Protein AF-A0A820ABB3-F1 (afdb_monomer_lite)

Organism: NCBI:txid392033

pLDDT: mean 91.38, std 12.98, range [49.88, 98.81]

Secondary structure (DSSP, 8-state):
--------TTTT-SHHHHHHHHHHHTT---GGGSTTGGGTEEE-GGGB-GGGGGGGPPPPTTT---TTPPP-TT-TTSPPTTTTBSSSS-SEEESSTT------SS--HHHHHHHHHHTTPPPTT------PPPP-

Structure (mmCIF, N/CA/C/O backbone):
data_AF-A0A820ABB3-F1
#
_entry.id   AF-A0A820ABB3-F1
#
loop_
_atom_site.group_PDB
_atom_site.id
_atom_site.type_symbol
_atom_site.label_atom_id
_atom_site.label_alt_id
_atom_site.label_comp_id
_atom_site.label_asym_id
_atom_site.label_entity_id
_atom_site.label_seq_id
_atom_site.pdbx_PDB_ins_code
_atom_site.Cartn_x
_atom_site.Cartn_y
_atom_site.Cartn_z
_atom_site.occupancy
_atom_site.B_iso_or_equiv
_atom_site.auth_seq_id
_atom_site.auth_comp_id
_atom_site.auth_asym_id
_atom_site.auth_atom_id
_atom_site.pdbx_PDB_model_num
ATOM 1 N N . MET A 1 1 ? -2.209 26.034 0.741 1.00 62.28 1 MET A N 1
ATOM 2 C CA . MET A 1 1 ? -1.297 25.130 0.011 1.00 62.28 1 MET A CA 1
ATOM 3 C C . MET A 1 1 ? -2.187 24.158 -0.736 1.00 62.28 1 MET A C 1
ATOM 5 O O . MET A 1 1 ? -3.031 23.546 -0.095 1.00 62.28 1 MET A O 1
ATOM 9 N N . GLU A 1 2 ? -2.103 24.121 -2.059 1.00 80.44 2 GLU A N 1
ATOM 10 C CA . GLU A 1 2 ? -2.924 23.235 -2.891 1.00 80.44 2 GLU A CA 1
ATOM 11 C C . GLU A 1 2 ? -2.307 21.830 -2.916 1.00 80.44 2 GLU A C 1
ATOM 13 O O . GLU A 1 2 ? -1.081 21.699 -2.908 1.00 80.44 2 GLU A O 1
ATOM 18 N N . ARG A 1 3 ? -3.140 20.783 -2.904 1.00 81.88 3 ARG A N 1
ATOM 19 C CA . ARG A 1 3 ? -2.718 19.399 -3.152 1.00 81.88 3 ARG A CA 1
ATOM 20 C C . ARG A 1 3 ? -3.553 18.836 -4.293 1.00 81.88 3 ARG A C 1
ATOM 22 O O . ARG A 1 3 ? -4.778 18.878 -4.228 1.00 81.88 3 ARG A O 1
ATOM 29 N N . THR A 1 4 ? -2.882 18.334 -5.322 1.00 91.31 4 THR A N 1
ATOM 30 C CA . THR A 1 4 ? -3.513 17.865 -6.558 1.00 91.31 4 THR A CA 1
ATOM 31 C C . THR A 1 4 ? -3.588 16.343 -6.569 1.00 91.31 4 THR A C 1
ATOM 33 O O . THR A 1 4 ? -2.583 15.674 -6.344 1.00 91.31 4 THR A O 1
ATOM 36 N N . VAL A 1 5 ? -4.766 15.805 -6.887 1.00 91.38 5 VAL A N 1
ATOM 37 C CA . VAL A 1 5 ? -4.978 14.386 -7.205 1.00 91.38 5 VAL A CA 1
ATOM 38 C C . VAL A 1 5 ? -5.142 14.259 -8.717 1.00 91.38 5 VAL A C 1
ATOM 40 O O . VAL A 1 5 ? -5.914 15.006 -9.315 1.00 91.38 5 VAL A O 1
ATOM 43 N N . THR A 1 6 ? -4.414 13.331 -9.341 1.00 91.00 6 THR A N 1
ATOM 44 C CA . THR A 1 6 ? -4.453 13.121 -10.797 1.00 91.00 6 THR A CA 1
ATOM 45 C C . THR A 1 6 ? -5.015 11.744 -11.122 1.00 91.00 6 THR A C 1
ATOM 47 O O . THR A 1 6 ? -4.396 10.731 -10.815 1.00 91.00 6 THR A O 1
ATOM 50 N N . LEU A 1 7 ? -6.164 11.708 -11.800 1.00 89.50 7 LEU A N 1
ATOM 51 C CA . LEU A 1 7 ? -6.816 10.481 -12.264 1.00 89.50 7 LEU A CA 1
ATOM 52 C C . LEU A 1 7 ? -6.901 10.502 -13.793 1.00 89.50 7 LEU A C 1
ATOM 54 O O . LEU A 1 7 ? -7.909 10.890 -14.378 1.00 89.50 7 LEU A O 1
ATOM 58 N N . ASN A 1 8 ? -5.804 10.123 -14.449 1.00 85.94 8 ASN A N 1
ATOM 59 C CA . ASN A 1 8 ? -5.738 10.100 -15.909 1.00 85.94 8 ASN A CA 1
ATOM 60 C C . ASN A 1 8 ? -6.665 9.034 -16.514 1.00 85.94 8 ASN A C 1
ATOM 62 O O . ASN A 1 8 ? -6.722 7.891 -16.052 1.00 85.94 8 ASN A O 1
ATOM 66 N N . TYR A 1 9 ? -7.336 9.396 -17.607 1.00 80.00 9 TYR A N 1
ATOM 67 C CA . TYR A 1 9 ? -8.082 8.467 -18.450 1.00 80.00 9 TYR A CA 1
ATOM 68 C C . TYR A 1 9 ? -7.355 8.264 -19.794 1.00 80.00 9 TYR A C 1
ATOM 70 O O . TYR A 1 9 ? -6.959 9.258 -20.408 1.00 80.00 9 TYR A O 1
ATOM 78 N N . PRO A 1 10 ? -7.210 7.020 -20.291 1.00 78.06 10 PRO A N 1
ATOM 79 C CA . PRO A 1 10 ? -7.609 5.764 -19.655 1.00 78.06 10 PRO A CA 1
ATOM 80 C C . PRO A 1 10 ? -6.561 5.265 -18.642 1.00 78.06 10 PRO A C 1
ATOM 82 O O . PRO A 1 10 ? -5.374 5.547 -18.774 1.00 78.06 10 PRO A O 1
ATOM 85 N N . GLY A 1 11 ? -6.993 4.472 -17.658 1.00 77.94 11 GLY A N 1
ATOM 86 C CA . GLY A 1 11 ? -6.096 3.660 -16.823 1.00 77.94 11 GLY A CA 1
ATOM 87 C C . GLY A 1 11 ? -6.076 3.990 -15.331 1.00 77.94 11 GLY A C 1
ATOM 88 O O . GLY A 1 11 ? -5.944 3.060 -14.546 1.00 77.94 11 GLY A O 1
ATOM 89 N N . CYS A 1 12 ? -6.246 5.250 -14.922 1.00 79.88 12 CYS A N 1
ATOM 90 C CA . CYS A 1 12 ? -6.314 5.626 -13.500 1.00 79.88 12 CYS A CA 1
ATOM 91 C C . CYS A 1 12 ? -7.735 5.967 -13.030 1.00 79.88 12 CYS A C 1
ATOM 93 O O . CYS A 1 12 ? -7.982 6.029 -11.831 1.00 79.88 12 CYS A O 1
ATOM 95 N N . PHE A 1 13 ? -8.663 6.194 -13.964 1.00 84.88 13 PHE A N 1
ATOM 96 C CA . PHE A 1 13 ? -10.053 6.536 -13.665 1.00 84.88 13 PHE A CA 1
ATOM 97 C C . PHE A 1 13 ? -10.943 5.283 -13.601 1.00 84.88 13 PHE A C 1
ATOM 99 O O . PHE A 1 13 ? -11.702 4.987 -14.524 1.00 84.88 13 PHE A O 1
ATOM 106 N N . ASP A 1 14 ? -10.807 4.536 -12.508 1.00 90.56 14 ASP A N 1
ATOM 107 C CA . ASP A 1 14 ? -11.736 3.487 -12.070 1.00 90.56 14 ASP A CA 1
ATOM 108 C C . ASP A 1 14 ? -11.994 3.612 -10.564 1.00 90.56 14 ASP A C 1
ATOM 110 O O . ASP A 1 14 ? -11.243 4.294 -9.861 1.00 90.56 14 ASP A O 1
ATOM 114 N N . ASP A 1 15 ? -13.046 2.961 -10.066 1.00 90.50 15 ASP A N 1
ATOM 115 C CA . ASP A 1 15 ? -13.480 3.085 -8.671 1.00 90.50 15 ASP A CA 1
ATOM 116 C C . ASP A 1 15 ? -12.360 2.740 -7.678 1.00 90.50 15 ASP A C 1
ATOM 118 O O . ASP A 1 15 ? -12.153 3.451 -6.694 1.00 90.50 15 ASP A O 1
ATOM 122 N N . GLY A 1 16 ? -11.596 1.678 -7.945 1.00 93.50 16 GLY A N 1
ATOM 123 C CA . GLY A 1 16 ? -10.538 1.198 -7.063 1.00 93.50 16 GLY A CA 1
ATOM 124 C C . GLY A 1 16 ? -9.354 2.146 -6.975 1.00 93.50 16 GLY A C 1
ATOM 125 O O . GLY A 1 16 ? -8.907 2.499 -5.882 1.00 93.50 16 GLY A O 1
ATOM 126 N N . ARG A 1 17 ? -8.845 2.587 -8.124 1.00 93.56 17 ARG A N 1
ATOM 127 C CA . ARG A 1 17 ? -7.746 3.562 -8.177 1.00 93.56 17 ARG A CA 1
ATOM 128 C C . ARG A 1 17 ? -8.181 4.922 -7.651 1.00 93.56 17 ARG A C 1
ATOM 130 O O . ARG A 1 17 ? -7.426 5.553 -6.922 1.00 93.56 17 ARG A O 1
ATOM 137 N N . THR A 1 18 ? -9.419 5.326 -7.921 1.00 93.94 18 THR A N 1
ATOM 138 C CA . THR A 1 18 ? -9.995 6.537 -7.331 1.00 93.94 18 THR A CA 1
ATOM 139 C C . THR A 1 18 ? -9.972 6.436 -5.806 1.00 93.94 18 THR A C 1
ATOM 141 O O . THR A 1 18 ? -9.378 7.289 -5.153 1.00 93.94 18 THR A O 1
ATOM 144 N N . MET A 1 19 ? -10.512 5.363 -5.218 1.00 95.81 19 MET A N 1
ATOM 145 C CA . MET A 1 19 ? -10.464 5.150 -3.764 1.00 95.81 19 MET A CA 1
ATOM 146 C C . MET A 1 19 ? -9.032 5.190 -3.202 1.00 95.81 19 MET A C 1
ATOM 148 O O . MET A 1 19 ? -8.812 5.841 -2.184 1.00 95.81 19 MET A O 1
ATOM 152 N N . HIS A 1 20 ? -8.060 4.563 -3.874 1.00 97.25 20 HIS A N 1
ATOM 153 C CA . HIS A 1 20 ? -6.643 4.581 -3.480 1.00 97.25 20 HIS A CA 1
ATOM 154 C C . HIS A 1 20 ? -6.078 6.010 -3.367 1.00 97.25 20 HIS A C 1
ATOM 156 O O . HIS A 1 20 ? -5.529 6.385 -2.331 1.00 97.25 20 HIS A O 1
ATOM 162 N N . GLU A 1 21 ? -6.267 6.843 -4.394 1.00 95.94 21 GLU A N 1
ATOM 163 C CA . GLU A 1 21 ? -5.751 8.221 -4.393 1.00 95.94 21 GLU A CA 1
ATOM 164 C C . GLU A 1 21 ? -6.467 9.124 -3.373 1.00 95.94 21 GLU A C 1
ATOM 166 O O . GLU A 1 21 ? -5.863 9.999 -2.739 1.00 95.94 21 GLU A O 1
ATOM 171 N N . PHE A 1 22 ? -7.764 8.900 -3.153 1.00 95.31 22 PHE A N 1
ATOM 172 C CA . PHE A 1 22 ? -8.495 9.603 -2.100 1.00 95.31 22 PHE A CA 1
ATOM 173 C C . PHE A 1 22 ? -8.006 9.200 -0.704 1.00 95.31 22 PHE A C 1
ATOM 175 O O . PHE A 1 22 ? -7.878 10.067 0.159 1.00 95.31 22 PHE A O 1
ATOM 182 N N . ILE A 1 23 ? -7.652 7.934 -0.475 1.00 96.81 23 ILE A N 1
ATOM 183 C CA . ILE A 1 23 ? -7.085 7.489 0.807 1.00 96.81 23 ILE A CA 1
ATOM 184 C C . ILE A 1 23 ? -5.703 8.100 1.064 1.00 96.81 23 ILE A C 1
ATOM 186 O O . ILE A 1 23 ? -5.429 8.528 2.187 1.00 96.81 23 ILE A O 1
ATOM 190 N N . HIS A 1 24 ? -4.868 8.267 0.035 1.00 97.25 24 HIS A N 1
ATOM 191 C CA . HIS A 1 24 ? -3.655 9.081 0.167 1.00 97.25 24 HIS A CA 1
ATOM 192 C C . HIS A 1 24 ? -3.963 10.512 0.623 1.00 97.25 24 HIS A C 1
ATOM 194 O O . HIS A 1 24 ? -3.279 11.056 1.492 1.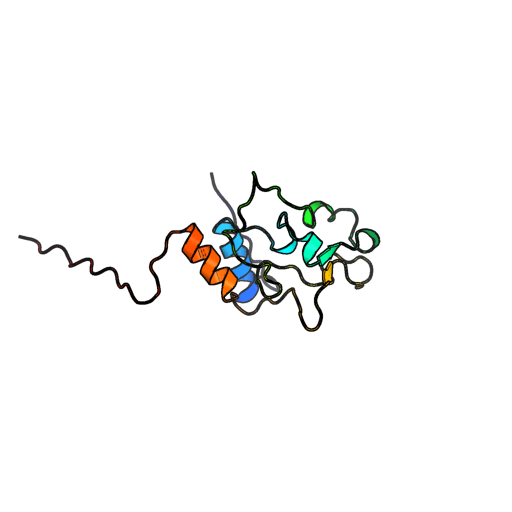00 97.25 24 HIS A O 1
ATOM 200 N N . THR A 1 25 ? -5.029 11.115 0.092 1.00 95.69 25 THR A N 1
ATOM 201 C CA . THR A 1 25 ? -5.469 12.463 0.490 1.00 95.69 25 THR A CA 1
ATOM 202 C C . THR A 1 25 ? -5.958 12.514 1.942 1.00 95.69 25 THR A C 1
ATOM 204 O O . THR A 1 25 ? -5.764 13.526 2.615 1.00 95.69 25 THR A O 1
ATOM 207 N N . LEU A 1 26 ? -6.525 11.414 2.451 1.00 95.88 26 LEU A N 1
ATOM 208 C CA . LEU A 1 26 ? -6.906 11.241 3.859 1.00 95.88 26 LEU A CA 1
ATOM 209 C C . LEU A 1 26 ? -5.705 11.030 4.803 1.00 95.88 26 LEU A C 1
ATOM 211 O O . LEU A 1 26 ? -5.884 11.018 6.017 1.00 95.88 26 LEU A O 1
ATOM 215 N N . GLY A 1 27 ? -4.485 10.906 4.273 1.00 95.69 27 GLY A N 1
ATOM 216 C CA . GLY A 1 27 ? -3.253 10.855 5.067 1.00 95.69 27 GLY A CA 1
ATOM 217 C C . GLY A 1 27 ? -2.647 9.465 5.250 1.00 95.69 27 GLY A C 1
ATOM 218 O O . GLY A 1 27 ? -1.772 9.302 6.097 1.00 95.69 27 GLY A O 1
ATOM 219 N N . PHE A 1 28 ? -3.069 8.477 4.463 1.00 97.44 28 PHE A N 1
ATOM 220 C CA . PHE A 1 28 ? -2.554 7.110 4.548 1.00 97.44 28 PHE A CA 1
ATOM 221 C C . PHE A 1 28 ? -1.457 6.862 3.511 1.00 97.44 28 PHE A C 1
ATOM 223 O O . PHE A 1 28 ? -1.568 7.253 2.346 1.00 97.44 28 PHE A O 1
ATOM 230 N N . TYR A 1 29 ? -0.386 6.196 3.936 1.00 97.75 29 TYR A N 1
ATOM 231 C CA . TYR A 1 29 ? 0.686 5.735 3.055 1.00 97.75 29 TYR A CA 1
ATOM 232 C C . TYR A 1 29 ? 0.412 4.314 2.562 1.00 97.75 29 TYR A C 1
ATOM 234 O O . TYR A 1 29 ? -0.557 3.676 2.961 1.00 97.75 29 TYR A O 1
ATOM 242 N N . HIS A 1 30 ? 1.265 3.815 1.669 1.00 98.56 30 HIS A N 1
ATOM 243 C CA . HIS A 1 30 ? 1.156 2.438 1.210 1.00 98.56 30 HIS A CA 1
ATOM 244 C C . HIS A 1 30 ? 1.424 1.426 2.325 1.00 98.56 30 HIS A C 1
ATOM 246 O O . HIS A 1 30 ? 2.351 1.588 3.121 1.00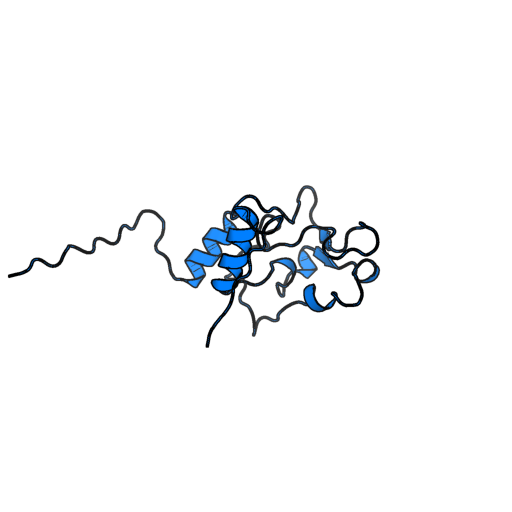 98.56 30 HIS A O 1
ATOM 252 N N . GLU A 1 31 ? 0.678 0.323 2.308 1.00 98.69 31 GLU A N 1
ATOM 253 C CA . GLU A 1 31 ? 0.753 -0.721 3.337 1.00 98.69 31 GLU A CA 1
ATOM 254 C C . GLU A 1 31 ? 2.145 -1.387 3.384 1.00 98.69 31 GLU A C 1
ATOM 256 O O . GLU A 1 31 ? 2.694 -1.658 4.454 1.00 98.69 31 GLU A O 1
ATOM 261 N N . GLN A 1 32 ? 2.814 -1.568 2.234 1.00 98.69 32 GLN A N 1
ATOM 262 C CA . GLN A 1 32 ? 4.188 -2.106 2.183 1.00 98.69 32 GLN A CA 1
ATOM 263 C C . GLN A 1 32 ? 5.277 -1.160 2.713 1.00 98.69 32 GLN A C 1
ATOM 265 O O . GLN A 1 32 ? 6.443 -1.566 2.813 1.00 98.69 32 GLN A O 1
ATOM 270 N N . SER A 1 33 ? 4.913 0.076 3.055 1.00 98.44 33 SER A N 1
ATOM 271 C CA . SER A 1 33 ? 5.796 1.066 3.675 1.00 98.44 33 SER A CA 1
ATOM 272 C C . SER A 1 33 ? 5.627 1.150 5.193 1.00 98.44 33 SER A C 1
ATOM 274 O O . SER A 1 33 ? 6.316 1.951 5.828 1.00 98.44 33 SER A O 1
ATOM 276 N N . ARG A 1 34 ? 4.766 0.321 5.803 1.00 98.38 34 ARG A N 1
ATOM 277 C CA . ARG A 1 34 ? 4.652 0.245 7.264 1.00 98.38 34 ARG A CA 1
ATOM 278 C C . ARG A 1 34 ? 5.995 -0.109 7.930 1.00 98.38 34 ARG A C 1
ATOM 280 O O . ARG A 1 34 ? 6.782 -0.884 7.373 1.00 98.38 34 ARG A O 1
ATOM 287 N N . PRO A 1 35 ? 6.257 0.393 9.150 1.00 98.19 35 PRO A N 1
ATOM 288 C CA . PRO A 1 35 ? 7.501 0.133 9.882 1.00 98.19 35 PRO A CA 1
ATOM 289 C C . PRO A 1 35 ? 7.720 -1.359 10.179 1.00 98.19 35 PRO A C 1
ATOM 291 O O . PRO A 1 35 ? 8.864 -1.833 10.160 1.00 98.19 35 PRO A O 1
ATOM 294 N N . ASP A 1 36 ? 6.629 -2.098 10.400 1.00 98.06 36 ASP A N 1
ATOM 295 C CA . ASP A 1 36 ? 6.581 -3.525 10.739 1.00 98.06 36 ASP A CA 1
ATOM 296 C C . ASP A 1 36 ? 6.507 -4.462 9.519 1.00 98.06 36 ASP A C 1
ATOM 298 O O . ASP A 1 36 ? 6.506 -5.681 9.691 1.00 98.06 36 ASP A O 1
ATOM 302 N N . ARG A 1 37 ? 6.508 -3.933 8.285 1.00 98.44 37 ARG A N 1
ATOM 303 C CA . ARG A 1 37 ? 6.251 -4.723 7.065 1.00 98.44 37 ARG A CA 1
ATOM 304 C C . ARG A 1 37 ? 7.193 -5.917 6.865 1.00 98.44 37 ARG A C 1
ATOM 306 O O . ARG A 1 37 ? 6.777 -6.906 6.279 1.00 98.44 37 ARG A O 1
ATOM 313 N N . ASP A 1 38 ? 8.438 -5.859 7.353 1.00 98.56 38 ASP A N 1
ATOM 314 C CA . ASP A 1 38 ? 9.425 -6.945 7.179 1.00 98.56 38 ASP A CA 1
ATOM 315 C C . ASP A 1 38 ? 9.045 -8.237 7.938 1.00 98.56 38 ASP A C 1
ATOM 317 O O . ASP A 1 38 ? 9.627 -9.290 7.690 1.00 98.56 38 ASP A O 1
ATOM 321 N N . ALA A 1 39 ? 8.060 -8.184 8.844 1.00 98.56 39 ALA A N 1
ATOM 322 C CA . ALA A 1 39 ? 7.475 -9.376 9.464 1.00 98.56 39 ALA A CA 1
ATOM 323 C C . ALA A 1 39 ? 6.446 -10.091 8.561 1.00 98.56 39 ALA A C 1
ATOM 325 O O . ALA A 1 39 ? 6.064 -11.225 8.847 1.00 98.56 39 ALA A O 1
ATOM 326 N N . TYR A 1 40 ? 6.007 -9.445 7.477 1.00 98.69 40 TYR A N 1
ATOM 327 C CA . TYR A 1 40 ? 4.899 -9.885 6.621 1.00 98.69 40 TYR A CA 1
ATOM 328 C C . TYR A 1 40 ? 5.317 -10.054 5.158 1.00 98.69 40 TYR A C 1
ATOM 330 O O . TYR A 1 40 ? 4.855 -10.969 4.471 1.00 98.69 40 TYR A O 1
ATOM 338 N N . VAL A 1 41 ? 6.224 -9.202 4.676 1.00 98.81 41 VAL A N 1
ATOM 339 C CA . VAL A 1 41 ? 6.712 -9.218 3.297 1.00 98.81 41 VAL A CA 1
ATOM 340 C C . VAL A 1 41 ? 8.221 -9.000 3.218 1.00 98.81 41 VAL A C 1
ATOM 342 O O . VAL A 1 41 ? 8.818 -8.292 4.024 1.00 98.81 41 VAL A O 1
ATOM 345 N N . GLU A 1 42 ? 8.834 -9.571 2.187 1.00 98.75 42 GLU A N 1
ATOM 346 C CA . GLU A 1 42 ? 10.229 -9.351 1.807 1.00 98.75 42 GLU A CA 1
ATOM 347 C C . GLU A 1 42 ? 10.284 -8.540 0.504 1.00 98.75 42 GLU A C 1
ATOM 349 O O . GLU A 1 42 ? 9.640 -8.895 -0.486 1.00 98.75 42 GLU A O 1
ATOM 354 N N . ILE A 1 43 ? 11.077 -7.464 0.479 1.00 98.75 43 ILE A N 1
ATOM 355 C CA . ILE A 1 43 ? 11.311 -6.677 -0.739 1.00 98.75 43 ILE A CA 1
ATOM 356 C C . ILE A 1 43 ? 12.487 -7.259 -1.524 1.00 98.75 43 ILE A C 1
ATOM 358 O O . ILE A 1 43 ? 13.627 -7.273 -1.057 1.00 98.75 43 ILE A O 1
ATOM 362 N N . ILE A 1 44 ? 12.226 -7.690 -2.757 1.00 98.62 44 ILE A N 1
ATOM 363 C CA . ILE A 1 44 ? 13.224 -8.254 -3.669 1.00 98.62 44 ILE A CA 1
ATOM 364 C C . ILE A 1 44 ? 13.845 -7.119 -4.490 1.00 98.62 44 ILE A C 1
ATOM 366 O O . ILE A 1 44 ? 13.542 -6.924 -5.667 1.00 98.62 44 ILE A O 1
ATOM 370 N N . TRP A 1 45 ? 14.758 -6.373 -3.865 1.00 98.31 45 TRP A N 1
ATOM 371 C CA . TRP A 1 45 ? 15.375 -5.163 -4.432 1.00 98.31 45 TRP A CA 1
ATOM 372 C C . TRP A 1 45 ? 15.978 -5.336 -5.830 1.00 98.31 45 TRP A C 1
ATOM 374 O O . TRP A 1 45 ? 15.885 -4.433 -6.659 1.00 98.31 45 TRP A O 1
ATOM 384 N N . LYS A 1 46 ? 16.557 -6.508 -6.115 1.00 98.19 46 LYS A N 1
ATOM 385 C CA . LYS A 1 46 ? 17.160 -6.834 -7.419 1.00 98.19 46 LYS A CA 1
ATOM 386 C C . LYS A 1 46 ? 16.159 -6.873 -8.581 1.00 98.19 46 LYS A C 1
ATOM 388 O O . LYS A 1 46 ? 16.581 -6.788 -9.727 1.00 98.19 46 LYS A O 1
ATOM 393 N N . ASN A 1 47 ? 14.866 -7.036 -8.290 1.00 98.56 47 ASN A N 1
ATOM 394 C CA . ASN A 1 47 ? 13.809 -7.086 -9.298 1.00 98.56 47 ASN A CA 1
ATOM 395 C C . ASN A 1 47 ? 13.164 -5.708 -9.531 1.00 98.56 47 ASN A C 1
ATOM 397 O O . ASN A 1 47 ? 12.332 -5.587 -10.423 1.00 98.56 47 ASN A O 1
ATOM 401 N N . ILE A 1 48 ? 13.522 -4.677 -8.755 1.00 98.62 48 ILE A N 1
ATOM 402 C CA . ILE A 1 48 ? 12.897 -3.347 -8.803 1.00 98.62 48 ILE A CA 1
ATOM 403 C C . ILE A 1 48 ? 13.650 -2.440 -9.776 1.00 98.62 48 ILE A C 1
ATOM 405 O O . ILE A 1 48 ? 14.881 -2.388 -9.765 1.00 98.62 48 ILE A O 1
ATOM 409 N N . GLN A 1 49 ? 12.914 -1.675 -10.584 1.00 98.38 49 GLN A N 1
ATOM 410 C CA . GLN A 1 49 ? 13.487 -0.651 -11.460 1.00 98.38 49 GLN A CA 1
ATOM 411 C C . GLN A 1 49 ? 14.306 0.358 -10.641 1.00 98.38 49 GLN A C 1
ATOM 413 O O . GLN A 1 49 ? 13.794 0.949 -9.688 1.00 98.38 49 GLN A O 1
ATOM 418 N N . THR A 1 50 ? 15.562 0.597 -11.029 1.00 96.00 50 THR A N 1
ATOM 419 C CA . THR A 1 50 ? 16.547 1.374 -10.248 1.00 96.00 50 THR A CA 1
ATOM 420 C C . THR A 1 50 ? 16.017 2.725 -9.757 1.00 96.00 50 THR A C 1
ATOM 422 O O . THR A 1 50 ? 16.189 3.062 -8.591 1.00 96.00 50 THR A O 1
ATOM 425 N N . ASN A 1 51 ? 15.285 3.461 -10.597 1.00 96.62 51 ASN A N 1
ATOM 426 C CA . ASN A 1 51 ? 14.774 4.799 -10.266 1.00 96.62 51 ASN A CA 1
ATOM 427 C C . ASN A 1 51 ? 13.492 4.798 -9.408 1.00 96.62 51 ASN A C 1
ATOM 429 O O . ASN A 1 51 ? 12.927 5.855 -9.155 1.00 96.62 51 ASN A O 1
ATOM 433 N N . THR A 1 52 ? 13.012 3.628 -8.982 1.00 97.62 52 THR A N 1
ATOM 434 C CA . THR A 1 52 ? 11.741 3.465 -8.247 1.00 97.62 52 THR A CA 1
ATOM 435 C C . THR A 1 52 ? 11.920 2.806 -6.879 1.00 97.62 52 THR A C 1
ATOM 437 O O . THR A 1 52 ? 10.954 2.628 -6.144 1.00 97.62 52 THR A O 1
ATOM 440 N N . GLN A 1 53 ? 13.157 2.470 -6.497 1.00 97.00 53 GLN A N 1
ATOM 441 C CA . GLN A 1 53 ? 13.459 1.798 -5.228 1.00 97.00 53 GLN A CA 1
ATOM 442 C C . GLN A 1 53 ? 13.009 2.609 -4.001 1.00 97.00 53 GLN A C 1
ATOM 444 O O . GLN A 1 53 ? 12.623 2.031 -2.986 1.00 97.00 53 GLN A O 1
ATOM 449 N N . SER A 1 54 ? 12.983 3.941 -4.093 1.00 97.31 54 SER A N 1
ATOM 450 C CA . SER A 1 54 ? 12.444 4.807 -3.037 1.00 97.31 54 SER A CA 1
ATOM 451 C C . SER A 1 54 ? 10.981 4.499 -2.686 1.00 97.31 54 SER A C 1
ATOM 453 O O . SER A 1 54 ? 10.594 4.676 -1.537 1.00 97.31 54 SER A O 1
ATOM 455 N N . ASN A 1 55 ? 10.189 3.972 -3.628 1.00 97.94 55 ASN A N 1
ATOM 456 C CA . ASN A 1 55 ? 8.767 3.652 -3.433 1.00 97.94 55 ASN A CA 1
ATOM 457 C C . ASN A 1 55 ? 8.532 2.454 -2.493 1.00 97.94 55 ASN A C 1
ATOM 459 O O . ASN A 1 55 ? 7.396 2.179 -2.119 1.00 97.94 55 ASN A O 1
ATOM 463 N N . PHE A 1 56 ? 9.592 1.722 -2.140 1.00 98.44 56 PHE A N 1
ATOM 464 C CA . PHE A 1 56 ? 9.549 0.547 -1.262 1.00 98.44 56 PHE A CA 1
ATOM 465 C C . PHE A 1 56 ? 10.181 0.811 0.109 1.00 98.44 56 PHE A C 1
ATOM 467 O O . PHE A 1 56 ? 10.328 -0.110 0.923 1.00 98.44 56 PHE A O 1
ATOM 474 N N . GLN A 1 57 ? 10.595 2.056 0.359 1.00 97.88 57 GLN A N 1
ATOM 475 C CA . GLN A 1 57 ? 11.127 2.461 1.651 1.00 97.88 57 GLN A CA 1
ATOM 476 C C . GLN A 1 57 ? 10.031 2.412 2.713 1.00 97.88 57 GLN A C 1
ATOM 478 O O . GLN A 1 57 ? 8.852 2.656 2.438 1.00 97.88 57 GLN A O 1
ATOM 483 N N . LYS A 1 58 ? 10.444 2.068 3.932 1.00 98.00 58 LYS A N 1
ATOM 484 C CA . LYS A 1 58 ? 9.570 2.102 5.101 1.00 98.00 58 LYS A CA 1
ATOM 485 C C . LYS A 1 58 ? 9.541 3.507 5.678 1.00 98.00 58 LYS A C 1
ATOM 487 O O . LYS A 1 58 ? 10.544 4.218 5.634 1.00 98.00 58 LYS A O 1
ATOM 492 N N . TYR A 1 59 ? 8.424 3.847 6.293 1.00 96.75 59 TYR A N 1
ATOM 493 C CA . TYR A 1 59 ? 8.359 4.934 7.255 1.00 96.75 59 TYR A CA 1
ATOM 494 C C . TYR A 1 59 ? 8.675 4.402 8.653 1.00 96.75 59 TYR A C 1
ATOM 496 O O . TYR A 1 59 ? 8.471 3.221 8.941 1.00 96.75 59 TYR A O 1
ATOM 504 N N . ASP A 1 60 ? 9.190 5.267 9.519 1.00 94.50 60 ASP A N 1
ATOM 505 C CA . ASP A 1 60 ? 9.371 4.953 10.933 1.00 94.50 60 ASP A CA 1
ATOM 506 C C . ASP A 1 60 ? 8.127 5.334 11.755 1.00 94.50 60 ASP A C 1
ATOM 508 O O . ASP A 1 60 ? 7.204 5.993 11.272 1.00 94.50 60 ASP A O 1
ATOM 512 N N . ASN A 1 61 ? 8.123 4.943 13.031 1.00 92.50 61 ASN A N 1
ATOM 513 C CA . ASN A 1 61 ? 7.021 5.230 13.956 1.00 92.50 61 ASN A CA 1
ATOM 514 C C . ASN A 1 61 ? 6.870 6.726 14.303 1.00 92.50 61 ASN A C 1
ATOM 516 O O . ASN A 1 61 ? 5.952 7.089 15.035 1.00 92.50 61 ASN A O 1
ATOM 520 N N . THR A 1 62 ? 7.779 7.595 13.846 1.00 92.56 62 THR A N 1
ATOM 521 C CA . THR A 1 62 ? 7.651 9.051 14.013 1.00 92.56 62 THR A CA 1
ATOM 522 C C . THR A 1 62 ? 6.864 9.677 12.865 1.00 92.56 62 THR A C 1
ATOM 524 O O . THR A 1 62 ? 6.188 10.684 13.065 1.00 92.56 62 THR A O 1
ATOM 527 N N . ALA A 1 63 ? 6.915 9.061 11.681 1.00 90.88 63 ALA A N 1
ATOM 528 C CA . ALA A 1 63 ? 6.203 9.503 10.489 1.00 90.88 63 ALA A CA 1
ATOM 529 C C . ALA A 1 63 ? 4.825 8.844 10.328 1.00 90.88 63 ALA A C 1
ATOM 531 O O . ALA A 1 63 ? 3.911 9.479 9.799 1.00 90.88 63 ALA A O 1
ATOM 532 N N . VAL A 1 64 ? 4.664 7.589 10.763 1.00 93.69 64 VAL A N 1
ATOM 533 C CA . VAL A 1 64 ? 3.407 6.836 10.623 1.00 93.69 64 VAL A CA 1
ATOM 534 C C . VAL A 1 64 ? 2.997 6.140 11.914 1.00 93.69 64 VAL A C 1
ATOM 536 O O . VAL A 1 64 ? 3.827 5.766 12.738 1.00 93.69 64 VAL A O 1
ATOM 539 N N . ASN A 1 65 ? 1.691 5.935 12.066 1.00 93.25 65 ASN A N 1
ATOM 540 C CA . ASN A 1 65 ? 1.090 5.182 13.157 1.00 93.25 65 ASN A CA 1
ATOM 541 C C . ASN A 1 65 ? 0.269 4.039 12.554 1.00 93.25 65 ASN A C 1
ATOM 543 O O . ASN A 1 65 ? -0.550 4.278 11.674 1.00 93.25 65 ASN A O 1
ATOM 547 N N . THR A 1 66 ? 0.481 2.813 13.031 1.00 95.25 66 THR A N 1
ATOM 548 C CA . THR A 1 66 ? -0.246 1.620 12.571 1.00 95.25 66 THR A CA 1
ATOM 549 C C . THR A 1 66 ? -1.661 1.521 13.136 1.00 95.25 66 THR A C 1
ATOM 551 O O . THR A 1 66 ? -2.351 0.548 12.875 1.00 95.25 66 THR A O 1
ATOM 554 N N . LEU A 1 67 ? -2.078 2.467 13.983 1.00 95.50 67 LEU A N 1
ATOM 555 C CA . LEU A 1 67 ? -3.390 2.513 14.638 1.00 95.50 67 LEU A CA 1
ATOM 556 C C . LEU A 1 67 ? -3.751 1.214 15.386 1.00 95.50 67 LEU A C 1
ATOM 558 O O . LEU A 1 67 ? -4.918 0.928 15.648 1.00 95.50 67 LEU A O 1
ATOM 562 N N . ASN A 1 68 ? -2.730 0.442 15.779 1.00 95.50 68 ASN A N 1
ATOM 563 C CA . ASN A 1 68 ? -2.852 -0.888 16.376 1.00 95.50 68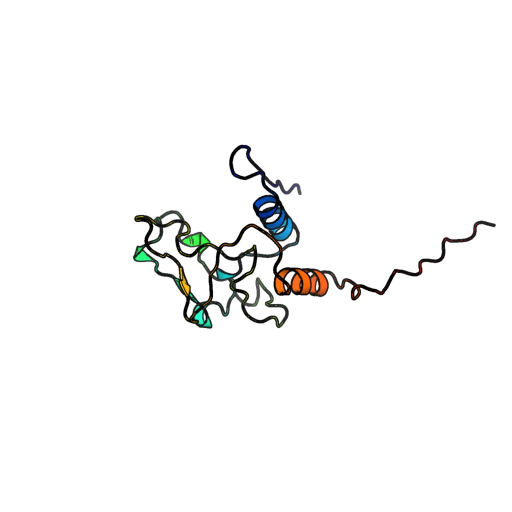 ASN A CA 1
ATOM 564 C C . ASN A 1 68 ? -3.676 -1.881 15.530 1.00 95.50 68 ASN A C 1
ATOM 566 O O . ASN A 1 68 ? -4.327 -2.772 16.083 1.00 95.50 68 ASN A O 1
ATOM 570 N N . THR A 1 69 ? -3.651 -1.752 14.203 1.00 97.94 69 THR A N 1
ATOM 571 C CA . THR A 1 69 ? -4.241 -2.721 13.271 1.00 97.94 69 THR A CA 1
ATOM 572 C C . THR A 1 69 ? -3.209 -3.764 12.822 1.00 97.94 69 THR A C 1
ATOM 574 O O . THR A 1 69 ? -2.002 -3.477 12.757 1.00 97.94 69 THR A O 1
ATOM 577 N N . PRO A 1 70 ? -3.649 -5.003 12.525 1.00 98.19 70 PRO A N 1
ATOM 578 C CA . PRO A 1 70 ? -2.783 -5.993 11.895 1.00 98.19 70 PRO A CA 1
ATOM 579 C C . PRO A 1 70 ? -2.422 -5.561 10.469 1.00 98.19 70 PRO A C 1
ATOM 581 O O . PRO A 1 70 ? -3.163 -4.812 9.842 1.00 98.19 70 PRO A O 1
ATOM 584 N N . TYR A 1 71 ? -1.305 -6.076 9.957 1.00 98.62 71 TYR A N 1
ATOM 585 C CA . TYR A 1 71 ? -0.888 -5.847 8.575 1.00 98.62 71 TYR A CA 1
ATOM 586 C C . TYR A 1 71 ? -1.923 -6.383 7.584 1.00 98.62 71 TYR A C 1
ATOM 588 O O . TYR A 1 71 ? -2.327 -7.551 7.673 1.00 98.62 71 TYR A O 1
ATOM 596 N N . ASP A 1 72 ? -2.328 -5.558 6.626 1.00 98.69 72 ASP A N 1
ATOM 597 C CA . ASP A 1 72 ? -3.432 -5.869 5.729 1.00 98.69 72 ASP A CA 1
ATOM 598 C C . ASP A 1 72 ? -2.983 -6.142 4.289 1.00 98.69 72 ASP A C 1
ATOM 600 O O . ASP A 1 72 ? -2.942 -5.265 3.428 1.00 98.69 72 ASP A O 1
ATOM 604 N N . TYR A 1 73 ? -2.743 -7.417 3.975 1.00 98.69 73 TYR A N 1
ATOM 605 C CA . TYR A 1 73 ? -2.456 -7.847 2.601 1.00 98.69 73 TYR A CA 1
ATOM 606 C C . TYR A 1 73 ? -3.557 -7.453 1.598 1.00 98.69 73 TYR A C 1
ATOM 608 O O . TYR A 1 73 ? -3.272 -7.262 0.416 1.00 98.69 73 TYR A O 1
ATOM 616 N N . ALA A 1 74 ? -4.810 -7.335 2.048 1.00 98.25 74 ALA A N 1
ATOM 617 C CA . ALA A 1 74 ? -5.945 -6.991 1.200 1.00 98.25 74 ALA A CA 1
ATOM 618 C C . ALA A 1 74 ? -6.187 -5.477 1.098 1.00 98.25 74 ALA A C 1
ATOM 620 O O . ALA A 1 74 ? -7.121 -5.081 0.390 1.00 98.25 74 ALA A O 1
ATOM 621 N N . SER A 1 75 ? -5.369 -4.648 1.754 1.00 98.56 75 SER A N 1
ATOM 622 C CA . SER A 1 75 ? -5.509 -3.194 1.724 1.00 98.56 75 SER A CA 1
ATOM 623 C C . SER A 1 75 ? -5.467 -2.689 0.289 1.00 98.56 75 SER A C 1
ATOM 625 O O . SER A 1 75 ? -4.634 -3.107 -0.528 1.00 98.56 75 SER A O 1
ATOM 627 N N . ILE A 1 76 ? -6.350 -1.743 -0.027 1.00 98.25 76 ILE A N 1
ATOM 628 C CA . ILE A 1 76 ? -6.298 -1.046 -1.316 1.00 98.25 76 ILE A CA 1
ATOM 629 C C . ILE A 1 76 ? -5.011 -0.220 -1.458 1.00 98.25 76 ILE A C 1
ATOM 631 O O . ILE A 1 76 ? -4.606 0.111 -2.574 1.00 98.25 76 ILE A O 1
ATOM 635 N N . MET A 1 77 ? -4.341 0.075 -0.341 1.00 98.50 77 MET A N 1
ATOM 636 C CA . MET A 1 77 ? -3.069 0.792 -0.264 1.00 98.50 77 MET A CA 1
ATOM 637 C C . MET A 1 77 ? -1.854 -0.118 -0.438 1.00 98.50 77 MET A C 1
ATOM 639 O O . MET A 1 77 ? -0.739 0.386 -0.567 1.00 98.50 77 MET A O 1
ATOM 643 N N . HIS A 1 78 ? -2.029 -1.440 -0.498 1.00 98.75 78 HIS A N 1
ATOM 644 C CA . HIS A 1 78 ? -0.920 -2.355 -0.740 1.00 98.75 78 HIS A CA 1
ATOM 645 C C . HIS A 1 78 ? -0.585 -2.432 -2.238 1.00 98.75 78 HIS A C 1
ATOM 647 O O . HIS A 1 78 ? -1.466 -2.529 -3.104 1.00 98.75 78 HIS A O 1
ATOM 653 N N . TYR A 1 79 ? 0.702 -2.417 -2.576 1.00 98.56 79 TYR A N 1
ATOM 654 C CA . TYR A 1 79 ? 1.174 -2.725 -3.928 1.00 98.56 79 TYR A CA 1
ATOM 655 C C . TYR A 1 79 ? 0.930 -4.182 -4.328 1.00 98.56 79 TYR A C 1
ATOM 657 O O . TYR A 1 79 ? 0.906 -5.092 -3.498 1.00 98.56 79 TYR A O 1
ATOM 665 N N . GLU A 1 80 ? 0.762 -4.407 -5.627 1.00 98.12 80 GLU A N 1
ATOM 666 C CA . GLU A 1 80 ? 0.810 -5.751 -6.203 1.00 98.12 80 GLU A CA 1
ATOM 667 C C . GLU A 1 80 ? 2.225 -6.342 -6.116 1.00 98.12 80 GLU A C 1
ATOM 669 O O . GLU A 1 80 ? 3.219 -5.616 -6.062 1.00 98.12 80 GLU A O 1
ATOM 674 N N . GLU A 1 81 ? 2.320 -7.670 -6.139 1.00 98.56 81 GLU A N 1
ATOM 675 C CA . GLU A 1 81 ? 3.579 -8.406 -5.958 1.00 98.56 81 GLU A CA 1
ATOM 676 C C . GLU A 1 81 ? 4.642 -8.069 -7.014 1.00 98.56 81 GLU A C 1
ATOM 678 O O . GLU A 1 81 ? 5.830 -8.201 -6.740 1.00 98.56 81 GLU A O 1
ATOM 683 N N . THR A 1 82 ? 4.242 -7.619 -8.207 1.00 98.56 82 THR A N 1
ATOM 684 C CA . THR A 1 82 ? 5.126 -7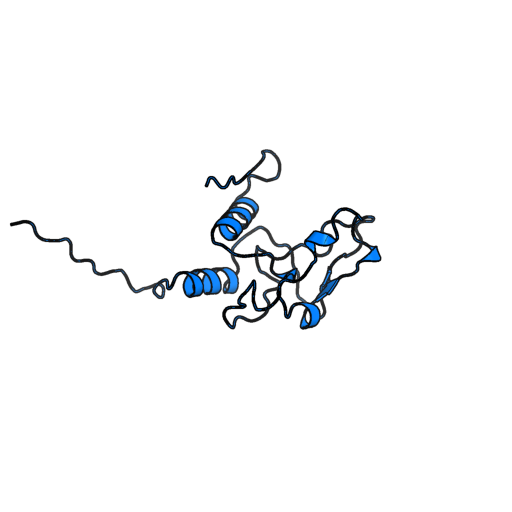.292 -9.343 1.00 98.56 82 THR A CA 1
ATOM 685 C C . THR A 1 82 ? 5.316 -5.792 -9.569 1.00 98.56 82 THR A C 1
ATOM 687 O O . THR A 1 82 ? 5.857 -5.396 -10.607 1.00 98.56 82 THR A O 1
ATOM 690 N N . ALA A 1 83 ? 4.879 -4.942 -8.635 1.00 98.12 83 ALA A N 1
ATOM 691 C CA . ALA A 1 83 ? 4.945 -3.492 -8.786 1.00 98.12 83 ALA A CA 1
ATOM 692 C C . ALA A 1 83 ? 6.376 -3.038 -9.120 1.00 98.12 83 ALA A C 1
ATOM 694 O O . ALA A 1 83 ? 7.333 -3.462 -8.472 1.00 98.12 83 ALA A O 1
ATOM 695 N N . PHE A 1 84 ? 6.527 -2.182 -10.135 1.00 98.25 84 PHE A N 1
ATOM 696 C CA . PHE A 1 84 ? 7.820 -1.648 -10.596 1.00 98.25 84 PHE A CA 1
ATOM 697 C C . PHE A 1 84 ? 8.884 -2.710 -10.932 1.00 98.25 84 PHE A C 1
ATOM 699 O O . PHE A 1 84 ? 10.087 -2.449 -10.836 1.00 98.25 84 PHE A O 1
ATOM 706 N N . SER A 1 85 ? 8.460 -3.912 -11.329 1.00 98.31 85 SER A N 1
ATOM 707 C CA . SER A 1 85 ? 9.375 -4.984 -11.714 1.00 98.31 85 SER A CA 1
ATOM 708 C C . SER A 1 85 ? 10.135 -4.662 -13.008 1.00 98.31 85 SER A C 1
ATOM 710 O O . SER A 1 85 ? 9.597 -4.024 -13.916 1.00 98.31 85 SER A O 1
ATOM 712 N N . ILE A 1 86 ? 11.386 -5.119 -13.111 1.00 98.00 86 ILE A N 1
ATOM 713 C CA . ILE A 1 86 ? 12.210 -5.042 -14.334 1.00 98.00 86 ILE A CA 1
ATOM 714 C C . ILE A 1 86 ? 11.956 -6.202 -15.305 1.00 98.00 86 ILE A C 1
ATOM 716 O O . ILE A 1 86 ? 12.360 -6.138 -16.462 1.00 98.00 86 ILE A O 1
ATOM 720 N N . ASN A 1 87 ? 11.348 -7.289 -14.830 1.00 96.88 87 ASN A N 1
ATOM 721 C CA . ASN A 1 87 ? 11.260 -8.564 -15.551 1.00 96.88 87 ASN A CA 1
ATOM 722 C C . ASN A 1 87 ? 9.965 -9.332 -15.240 1.00 96.88 87 ASN A C 1
ATOM 724 O O . ASN A 1 87 ? 9.935 -10.557 -15.347 1.00 96.88 87 ASN A O 1
ATOM 728 N N . SER A 1 88 ? 8.931 -8.626 -14.774 1.00 97.31 88 SER A N 1
ATOM 729 C CA . SER A 1 88 ? 7.656 -9.198 -14.313 1.00 97.31 88 SER A CA 1
ATOM 730 C C . SER A 1 88 ? 7.781 -10.227 -13.180 1.00 97.31 88 SER A C 1
ATOM 732 O O . SER A 1 88 ? 6.795 -10.867 -12.826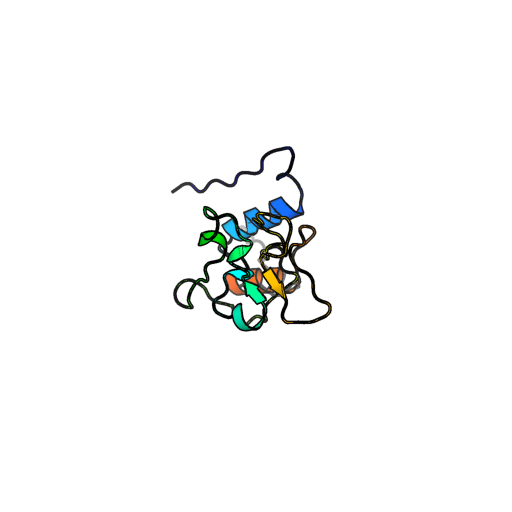 1.00 97.31 88 SER A O 1
ATOM 734 N N . SER A 1 89 ? 8.966 -10.386 -12.579 1.00 98.25 89 SER A N 1
ATOM 735 C CA . SER A 1 89 ? 9.139 -11.199 -11.375 1.00 98.25 89 SER A CA 1
ATOM 736 C C . SER A 1 89 ? 8.689 -10.416 -10.139 1.00 98.25 89 SER A C 1
ATOM 738 O O . SER A 1 89 ? 8.725 -9.180 -10.163 1.00 98.25 89 SER A O 1
ATOM 740 N N . PRO A 1 90 ? 8.323 -11.101 -9.042 1.00 98.50 90 PRO A N 1
ATOM 741 C CA . PRO A 1 90 ? 7.903 -10.433 -7.819 1.00 98.50 90 PRO A CA 1
ATOM 742 C C . PRO A 1 90 ? 8.967 -9.467 -7.282 1.00 98.50 90 PRO A C 1
ATOM 744 O O . PRO A 1 90 ? 10.144 -9.819 -7.175 1.00 98.50 90 PRO A O 1
ATOM 747 N N . THR A 1 91 ? 8.550 -8.255 -6.940 1.00 98.81 91 THR A N 1
ATOM 748 C CA . THR A 1 91 ? 9.304 -7.262 -6.167 1.00 98.81 91 THR A CA 1
ATOM 749 C C . THR A 1 91 ? 8.928 -7.304 -4.690 1.00 98.81 91 THR A C 1
ATOM 751 O O . THR A 1 91 ? 9.751 -6.946 -3.850 1.00 98.81 91 THR A O 1
ATOM 754 N N . ILE A 1 92 ? 7.733 -7.803 -4.365 1.00 98.81 92 ILE A N 1
ATOM 755 C CA . ILE A 1 92 ? 7.267 -8.061 -3.002 1.00 98.81 92 ILE A CA 1
ATOM 756 C C . ILE A 1 92 ? 6.950 -9.551 -2.882 1.00 98.81 92 ILE A C 1
ATOM 758 O O . ILE A 1 92 ? 6.145 -10.085 -3.641 1.00 98.81 92 ILE A O 1
ATOM 762 N N . LYS A 1 93 ? 7.577 -10.226 -1.921 1.00 98.62 93 LYS A N 1
ATOM 763 C CA . LYS A 1 93 ? 7.324 -11.632 -1.594 1.00 98.62 93 LYS A CA 1
ATOM 764 C C . LYS A 1 93 ? 6.570 -11.723 -0.275 1.00 98.62 93 LYS A C 1
ATOM 766 O O . LYS A 1 93 ? 7.030 -11.198 0.733 1.00 98.62 93 LYS A O 1
ATOM 771 N N . LEU A 1 94 ? 5.438 -12.419 -0.281 1.00 98.56 94 LEU A N 1
ATOM 772 C CA . LEU A 1 94 ? 4.592 -12.592 0.900 1.00 98.56 94 LEU A CA 1
ATOM 773 C C . LEU A 1 94 ? 5.148 -13.719 1.782 1.00 98.56 94 LEU A C 1
ATOM 775 O O . LEU A 1 94 ? 5.512 -14.783 1.276 1.00 98.56 94 LEU A O 1
ATOM 779 N N . LEU A 1 95 ? 5.231 -13.489 3.093 1.00 98.50 95 LEU A N 1
ATOM 780 C CA . LEU A 1 95 ? 5.737 -14.479 4.055 1.00 98.50 95 LEU A CA 1
ATOM 781 C C . LEU A 1 95 ? 4.629 -15.394 4.595 1.00 98.50 95 LEU A C 1
ATOM 783 O O . LEU A 1 95 ? 4.916 -16.463 5.132 1.00 98.50 95 LEU A O 1
ATOM 787 N N . GLN A 1 96 ? 3.366 -15.002 4.417 1.00 97.88 96 GLN A N 1
ATOM 788 C CA . GLN A 1 96 ? 2.197 -15.812 4.744 1.00 97.88 96 GLN A CA 1
ATOM 789 C C . GLN A 1 96 ? 1.690 -16.576 3.510 1.00 97.88 96 GLN A C 1
ATOM 791 O O . GLN A 1 96 ? 1.645 -16.050 2.401 1.00 97.88 96 GLN A O 1
ATOM 796 N N . ALA A 1 97 ? 1.269 -17.828 3.704 1.00 96.62 97 ALA A N 1
ATOM 797 C CA . ALA A 1 97 ? 0.638 -18.621 2.652 1.00 96.62 97 ALA A CA 1
ATOM 798 C C . ALA A 1 97 ? -0.827 -18.205 2.420 1.00 96.62 97 ALA A C 1
ATOM 800 O O . ALA A 1 97 ? -1.518 -17.776 3.344 1.00 96.62 97 ALA A O 1
ATOM 801 N N . ASN A 1 98 ? -1.326 -18.419 1.199 1.00 96.06 98 ASN A N 1
ATOM 802 C CA . ASN A 1 98 ? -2.729 -18.202 0.811 1.00 96.06 98 ASN A CA 1
ATOM 803 C C . ASN A 1 98 ? -3.241 -16.755 0.960 1.00 96.06 98 ASN A C 1
ATOM 805 O O . ASN A 1 98 ? -4.445 -16.539 1.092 1.00 96.06 98 ASN A O 1
ATOM 809 N N . VAL A 1 99 ? -2.348 -15.768 0.908 1.00 97.75 99 VAL A N 1
ATOM 810 C CA . VAL A 1 99 ? -2.693 -14.341 0.810 1.00 97.75 99 VAL A CA 1
ATOM 811 C C . VAL A 1 99 ? -2.286 -13.791 -0.556 1.00 97.75 99 VAL A C 1
ATOM 813 O O . VAL A 1 99 ? -1.501 -14.416 -1.269 1.00 97.75 99 VAL A O 1
ATOM 816 N N . LYS A 1 100 ? -2.859 -12.647 -0.937 1.00 97.56 100 LYS A N 1
ATOM 817 C CA . LYS A 1 100 ? -2.550 -11.903 -2.167 1.00 97.56 100 LYS A CA 1
ATOM 818 C C . LYS A 1 100 ? -2.620 -10.411 -1.880 1.00 97.56 100 LYS A C 1
ATOM 820 O O . LYS A 1 100 ? -3.394 -10.014 -1.011 1.00 97.56 100 LYS A O 1
ATOM 825 N N . THR A 1 101 ? -1.884 -9.613 -2.645 1.00 98.38 101 THR A N 1
ATOM 826 C CA . THR A 1 101 ? -1.860 -8.150 -2.513 1.00 98.38 101 THR A CA 1
ATOM 827 C C . THR A 1 101 ? -2.169 -7.449 -3.836 1.00 98.38 101 THR A C 1
ATOM 829 O O . THR A 1 101 ? -2.272 -8.086 -4.884 1.00 98.38 101 THR A O 1
ATOM 832 N N . GLY A 1 102 ? -2.338 -6.124 -3.799 1.00 97.88 102 GLY A N 1
ATOM 833 C CA . GLY A 1 102 ? -2.493 -5.309 -5.010 1.00 97.88 102 GLY A CA 1
ATOM 834 C C . GLY A 1 102 ? -3.914 -5.197 -5.551 1.00 97.88 102 GLY A C 1
ATOM 835 O O . GLY A 1 102 ? -4.109 -4.695 -6.655 1.00 97.88 102 GLY A O 1
ATOM 836 N N . GLN A 1 103 ? -4.923 -5.638 -4.797 1.00 97.12 103 GLN A N 1
ATOM 837 C CA . GLN A 1 103 ? -6.312 -5.474 -5.220 1.00 97.12 103 GLN A CA 1
ATOM 838 C C . GLN A 1 103 ? -6.672 -3.983 -5.377 1.00 97.12 103 GLN A C 1
ATOM 840 O O . GLN A 1 103 ? -6.220 -3.130 -4.612 1.00 97.12 103 GLN A O 1
ATOM 845 N N . ARG A 1 104 ? -7.484 -3.672 -6.391 1.00 95.56 104 ARG A N 1
ATOM 846 C CA . ARG A 1 104 ? -8.029 -2.332 -6.674 1.00 95.56 104 ARG A CA 1
ATOM 847 C C . ARG A 1 104 ? -9.532 -2.432 -6.938 1.00 95.56 104 ARG A C 1
ATOM 849 O O . ARG A 1 104 ? -10.020 -1.984 -7.964 1.00 95.56 104 ARG A O 1
ATOM 856 N N . TYR A 1 105 ? -10.257 -3.113 -6.054 1.00 93.88 105 TYR A N 1
ATOM 857 C CA . TYR A 1 105 ? -11.705 -3.320 -6.180 1.00 93.88 105 TYR A CA 1
ATOM 858 C C . TYR A 1 105 ? -12.489 -2.613 -5.073 1.00 93.88 105 TYR A C 1
ATOM 860 O O . TYR A 1 105 ? -13.526 -2.015 -5.341 1.00 93.88 105 TYR A O 1
ATOM 868 N N . LYS A 1 106 ? -12.022 -2.688 -3.821 1.00 95.62 106 LYS A N 1
ATOM 869 C CA . LYS A 1 106 ? -12.737 -2.128 -2.664 1.00 95.62 106 LYS A CA 1
ATOM 870 C C . LYS A 1 106 ? -11.798 -1.807 -1.514 1.00 95.62 106 LYS A C 1
ATOM 872 O O . LYS A 1 106 ? -10.695 -2.336 -1.459 1.00 95.62 106 LYS A O 1
ATOM 877 N N . LEU A 1 107 ? -12.288 -1.032 -0.554 1.00 97.62 107 LEU A N 1
ATOM 878 C CA . LEU A 1 107 ? -11.652 -0.925 0.755 1.00 97.62 107 LEU A CA 1
ATOM 879 C C . LEU A 1 107 ? -11.737 -2.261 1.491 1.00 97.62 107 LEU A C 1
ATOM 881 O O . LEU A 1 107 ? -12.793 -2.910 1.503 1.00 97.62 107 LEU A O 1
ATOM 885 N N . SER A 1 108 ? -10.643 -2.669 2.117 1.00 98.31 108 SER A N 1
ATOM 886 C CA . SER A 1 108 ? -10.677 -3.771 3.063 1.00 98.31 108 SER A CA 1
ATOM 887 C C . SER A 1 108 ? -11.437 -3.357 4.341 1.00 98.31 108 SER A C 1
ATOM 889 O O . SER A 1 108 ? -11.648 -2.169 4.609 1.00 98.31 108 SER A O 1
ATOM 891 N N . PRO A 1 109 ? -11.856 -4.320 5.180 1.00 97.94 109 PRO A N 1
ATOM 892 C CA . PRO A 1 109 ? -12.377 -4.000 6.506 1.00 97.94 109 PRO A CA 1
ATOM 893 C C . PRO A 1 109 ? -11.388 -3.208 7.378 1.00 97.94 109 PRO A C 1
ATOM 895 O O . PRO A 1 109 ? -11.834 -2.389 8.182 1.00 97.94 109 PRO A O 1
ATOM 898 N N . ILE A 1 110 ? -10.078 -3.435 7.209 1.00 98.31 110 ILE A N 1
ATOM 899 C CA . ILE A 1 110 ? -9.025 -2.755 7.972 1.00 98.31 110 ILE A CA 1
ATOM 900 C C . ILE A 1 110 ? -8.830 -1.326 7.450 1.00 98.31 110 ILE A C 1
ATOM 902 O O . ILE A 1 110 ? -8.851 -0.417 8.270 1.00 98.31 110 ILE A O 1
ATOM 906 N N . ASP A 1 111 ? -8.823 -1.092 6.129 1.00 98.44 111 ASP A N 1
ATOM 907 C CA . ASP A 1 111 ? -8.802 0.261 5.537 1.00 98.44 111 ASP A CA 1
ATOM 908 C C . ASP A 1 111 ? -9.928 1.133 6.139 1.00 98.44 111 ASP A C 1
ATOM 910 O O . ASP A 1 111 ? -9.724 2.266 6.579 1.00 98.44 111 ASP A O 1
ATOM 914 N N . ILE A 1 112 ? -11.150 0.585 6.218 1.00 97.06 112 ILE A N 1
ATOM 915 C CA . ILE A 1 112 ? -12.315 1.282 6.790 1.00 97.06 112 ILE A CA 1
ATOM 916 C C . ILE A 1 112 ? -12.132 1.532 8.292 1.00 97.06 112 ILE A C 1
ATOM 918 O O . ILE A 1 112 ? -12.513 2.593 8.794 1.00 97.06 112 ILE A O 1
ATOM 922 N N . GLN A 1 113 ? -11.608 0.550 9.028 1.00 96.81 113 GLN A N 1
ATOM 923 C CA . GLN A 1 113 ? -11.349 0.676 10.459 1.00 96.81 113 GLN A CA 1
ATOM 924 C C . GLN A 1 113 ? -10.328 1.781 10.737 1.00 96.81 113 GLN A C 1
ATOM 926 O O . GLN A 1 113 ? -10.577 2.625 11.597 1.00 96.81 113 GLN A O 1
ATOM 931 N N . GLU A 1 114 ? -9.224 1.798 10.000 1.00 97.31 114 GLU A N 1
ATOM 932 C CA . GLU A 1 114 ? -8.142 2.765 10.151 1.00 97.31 114 GLU A CA 1
ATOM 933 C C . GLU A 1 114 ? -8.615 4.188 9.864 1.00 97.31 114 GLU A C 1
ATOM 935 O O . GLU A 1 114 ? -8.404 5.078 10.688 1.00 97.31 114 GLU A O 1
ATOM 940 N N . ILE A 1 115 ? -9.355 4.403 8.771 1.00 96.88 115 ILE A N 1
ATOM 941 C CA . ILE A 1 115 ? -9.954 5.711 8.456 1.00 96.88 115 ILE A CA 1
ATOM 942 C C . ILE A 1 115 ? -10.866 6.175 9.597 1.00 96.88 115 ILE A C 1
ATOM 944 O O . ILE A 1 115 ? -10.789 7.324 10.036 1.00 96.88 115 ILE A O 1
ATOM 948 N N . ARG A 1 116 ? -11.715 5.284 10.122 1.00 95.56 116 ARG A N 1
ATOM 949 C CA . ARG A 1 116 ? -12.621 5.620 11.232 1.00 95.56 116 ARG A CA 1
ATOM 950 C C . ARG A 1 116 ? -11.868 5.957 12.511 1.00 95.56 116 ARG A C 1
ATOM 952 O O . ARG A 1 116 ? -12.252 6.905 13.187 1.00 95.56 116 ARG A O 1
ATOM 959 N N . GLN A 1 117 ? -10.832 5.195 12.849 1.00 95.31 117 GLN A N 1
ATOM 960 C CA . GLN A 1 117 ? -10.007 5.450 14.029 1.00 95.31 117 GLN A CA 1
ATOM 961 C C . GLN A 1 117 ? -9.254 6.774 13.893 1.00 95.31 117 GLN A C 1
ATOM 963 O O . GLN A 1 117 ? -9.281 7.582 14.816 1.00 95.31 117 GLN A O 1
ATOM 968 N N . PHE A 1 118 ? -8.651 7.031 12.732 1.00 95.81 118 PHE A N 1
ATOM 969 C CA . PHE A 1 118 ? -7.880 8.246 12.481 1.00 95.81 118 PHE A CA 1
ATOM 970 C C . PHE A 1 118 ? -8.738 9.515 12.581 1.00 95.81 118 PHE A C 1
ATOM 972 O O . PHE A 1 118 ? -8.315 10.509 13.167 1.00 95.81 118 PHE A O 1
ATOM 979 N N . TYR A 1 119 ? -9.970 9.469 12.067 1.00 96.06 119 TYR A N 1
ATOM 980 C CA . TYR A 1 119 ? -10.905 10.600 12.086 1.00 96.06 119 TYR A CA 1
ATOM 981 C C . TYR A 1 119 ? -11.922 10.569 13.238 1.00 96.06 119 TYR A C 1
ATOM 983 O O . TYR A 1 119 ? -12.852 11.376 13.246 1.00 96.06 119 TYR A O 1
ATOM 991 N N . ASN A 1 120 ? -11.769 9.666 14.216 1.00 93.94 120 ASN A N 1
ATOM 992 C CA . ASN A 1 120 ? -12.701 9.483 15.338 1.00 93.94 120 ASN A CA 1
ATOM 993 C C . ASN A 1 120 ? -14.172 9.366 14.896 1.00 93.94 120 ASN A C 1
ATOM 995 O O . ASN A 1 120 ? -15.081 9.931 15.511 1.00 93.94 120 ASN A O 1
ATOM 999 N N . CYS A 1 121 ? -14.418 8.650 13.799 1.00 91.81 121 CYS A N 1
ATOM 1000 C CA . CYS A 1 121 ? -15.767 8.450 13.295 1.00 91.81 121 CYS A CA 1
ATOM 1001 C C . CYS A 1 121 ? -16.585 7.586 14.273 1.00 91.81 121 CYS A C 1
ATOM 1003 O O . CYS A 1 121 ? -16.079 6.574 14.768 1.00 91.81 121 CYS A O 1
ATOM 1005 N N . PRO A 1 122 ? -17.871 7.906 14.504 1.00 82.19 122 PRO A N 1
ATOM 1006 C CA . PRO A 1 122 ? -18.746 7.057 15.300 1.00 82.19 122 PRO A CA 1
ATOM 1007 C C . PRO A 1 122 ? -18.904 5.670 14.668 1.00 82.19 122 PRO A C 1
ATOM 1009 O O . PRO A 1 122 ? -18.901 5.526 13.441 1.00 82.19 122 PRO A O 1
ATOM 1012 N N . ALA A 1 123 ? -19.114 4.644 15.497 1.00 71.31 123 ALA A N 1
ATOM 1013 C CA . ALA A 1 123 ? -19.520 3.334 15.001 1.00 71.31 123 ALA A CA 1
ATOM 1014 C C . ALA A 1 123 ? -20.811 3.472 14.174 1.00 71.31 123 ALA A C 1
ATOM 1016 O O . ALA A 1 123 ? -21.736 4.198 14.554 1.00 71.31 123 ALA A O 1
ATOM 1017 N N . THR A 1 124 ? -20.870 2.783 13.032 1.00 65.69 124 THR A N 1
ATOM 1018 C CA . THR A 1 124 ? -22.052 2.755 12.161 1.00 65.69 124 THR A CA 1
ATOM 10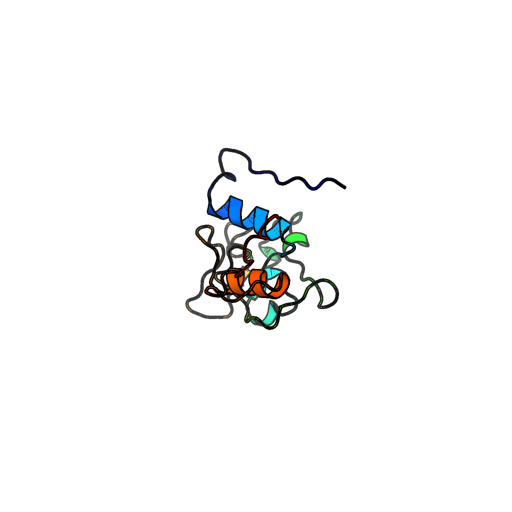19 C C . THR A 1 124 ? -23.288 2.383 12.975 1.00 65.69 124 THR A C 1
ATOM 1021 O O . THR A 1 124 ? -23.368 1.270 13.487 1.00 65.69 124 THR A O 1
ATOM 1024 N N . GLY A 1 125 ? -24.219 3.331 13.118 1.00 57.38 125 GLY A N 1
ATOM 1025 C CA . GLY A 1 125 ? -25.404 3.213 13.976 1.00 57.38 125 GLY A CA 1
ATOM 1026 C C . GLY A 1 125 ? -25.585 4.377 14.954 1.00 57.38 125 GLY A C 1
ATOM 1027 O O . GLY A 1 125 ? -26.707 4.633 15.380 1.00 57.38 125 GLY A O 1
ATOM 1028 N N . SER A 1 126 ? -24.530 5.144 15.246 1.00 55.41 126 SER A N 1
ATOM 1029 C CA . SER A 1 126 ? -24.671 6.433 15.929 1.00 55.41 126 SER A CA 1
ATOM 1030 C C . SER A 1 126 ? -25.003 7.506 14.893 1.00 55.41 126 SER A C 1
ATOM 1032 O O . SER A 1 126 ? -24.136 8.247 14.429 1.00 55.41 126 SER A O 1
ATOM 1034 N N . LEU A 1 127 ? -26.263 7.540 14.447 1.00 55.62 127 LEU A N 1
ATOM 1035 C CA . LEU A 1 127 ? -26.797 8.755 13.838 1.00 55.62 127 LEU A CA 1
ATOM 1036 C C . LEU A 1 127 ? -26.550 9.875 14.847 1.00 55.62 127 LEU A C 1
ATOM 1038 O O . LEU A 1 127 ? -26.994 9.777 15.990 1.00 55.62 127 LEU A O 1
ATOM 1042 N N . LEU A 1 128 ? -25.837 10.924 14.435 1.00 57.84 128 LEU A N 1
ATOM 1043 C CA . LEU A 1 128 ? -25.847 12.176 15.173 1.00 57.84 128 LEU A CA 1
ATOM 1044 C C . LEU A 1 128 ? -27.317 12.585 15.286 1.00 57.84 128 LEU A C 1
ATOM 1046 O O . LEU A 1 128 ? -27.914 13.054 14.319 1.00 57.84 128 LEU A O 1
ATOM 1050 N N . THR A 1 129 ? -27.921 12.398 16.458 1.00 52.88 129 THR A N 1
ATOM 1051 C CA . THR A 1 129 ? -29.170 13.063 16.817 1.00 52.88 129 THR A CA 1
ATOM 1052 C C . THR A 1 129 ? -28.844 14.533 17.049 1.00 52.88 129 THR A C 1
ATOM 1054 O O . THR A 1 129 ? -28.964 15.044 18.159 1.00 52.88 129 THR A O 1
ATOM 1057 N N . THR A 1 130 ? -28.373 15.239 16.023 1.00 49.88 130 THR A N 1
ATOM 1058 C CA . THR A 1 130 ? -28.471 16.691 16.022 1.00 49.88 130 THR A CA 1
ATOM 1059 C C . THR A 1 130 ? -29.936 16.983 15.781 1.00 49.88 130 THR A C 1
ATOM 1061 O O . THR A 1 130 ? -30.401 17.027 14.642 1.00 49.88 130 THR A O 1
ATOM 1064 N N . ALA A 1 131 ? -30.678 17.087 16.884 1.00 54.16 131 ALA A N 1
ATOM 1065 C CA . ALA A 1 131 ? -31.966 17.748 16.900 1.00 54.16 131 ALA A CA 1
ATOM 1066 C C . ALA A 1 131 ? -31.809 19.058 16.122 1.00 54.16 131 ALA A C 1
ATOM 1068 O O . ALA A 1 131 ? -30.901 19.844 16.407 1.00 54.16 131 ALA A O 1
ATOM 1069 N N . MET A 1 132 ? -32.638 19.248 15.096 1.00 56.78 132 MET A N 1
ATOM 1070 C CA . MET A 1 132 ? -32.678 20.517 14.384 1.00 56.78 132 MET A CA 1
ATOM 1071 C C . MET A 1 132 ? -32.920 21.628 15.414 1.00 56.78 132 MET A C 1
ATOM 1073 O O . MET A 1 132 ? -33.819 21.470 16.244 1.00 56.78 132 MET A O 1
ATOM 1077 N N . PRO A 1 133 ? -32.140 22.721 15.412 1.00 54.28 133 PRO A N 1
ATOM 1078 C CA . PRO A 1 133 ? -32.416 23.835 16.300 1.00 54.28 133 PRO A CA 1
ATOM 1079 C C . PRO A 1 133 ? -33.791 24.403 15.943 1.00 54.28 133 PRO A C 1
ATOM 1081 O O . PRO A 1 133 ? -34.015 24.866 14.824 1.00 54.28 133 PRO A O 1
ATOM 1084 N N . THR A 1 134 ? -34.724 24.328 16.888 1.00 52.69 134 THR A N 1
ATOM 1085 C CA . THR A 1 134 ? -36.022 24.986 16.782 1.00 52.69 134 THR A CA 1
ATOM 1086 C C . THR A 1 134 ? -35.784 26.488 16.837 1.00 52.69 134 THR A C 1
ATOM 1088 O O . THR A 1 134 ? -35.285 27.008 17.833 1.00 52.69 134 THR A O 1
ATOM 1091 N N . THR A 1 135 ? -36.109 27.186 15.757 1.00 53.88 135 THR A N 1
ATOM 1092 C CA . THR A 1 135 ? -36.136 28.644 15.718 1.00 53.88 135 THR A CA 1
ATOM 1093 C C . THR A 1 135 ? -37.403 29.159 16.398 1.00 53.88 135 THR A C 1
ATOM 1095 O O . THR A 1 135 ? -38.508 28.904 15.922 1.00 53.88 135 THR A O 1
ATOM 1098 N N . THR A 1 136 ? -37.228 29.916 17.482 1.00 56.19 136 THR A N 1
ATOM 1099 C CA . THR A 1 136 ? -38.139 30.981 17.941 1.00 56.19 136 THR A CA 1
ATOM 1100 C C . THR A 1 136 ? -37.312 32.120 18.497 1.00 56.19 136 THR A C 1
ATOM 1102 O O . THR A 1 136 ? -36.428 31.809 19.328 1.00 56.19 136 THR A O 1
#

Sequence (136 aa):
MERTVTLNYPGCFDDGRTMHEFIHTLGFYHEQSRPDRDAYVEIIWKNIQTNTQSNFQKYDNTAVNTLNTPYDYASIMHYEETAFSINSSPTIKLLQANVKTGQRYKLSPIDIQEIRQFYNCPATGSLLTTAMPTTT

Radius of gyration: 18.04 Å; chains: 1; bounding box: 55×50×38 Å

Foldseek 3Di:
DDDDDDQDPPPCPDPLSVVLSVLVVLPDAALLQEPCNVVWKDFPQVFADPVCSVNNHHDDCVRDDPLPDDRDQAASRYQFQQPRGPPSHGRIGTPDPPGGHNDRDDGDPSSVVVSCSVVVNDDPPPDPPPPDPDDD

InterPro domains:
  IPR001506 Peptidase M12A [PF01400] (4-120)
  IPR001506 Peptidase M12A [PR00480] (12-30)
  IPR001506 Peptidase M12A [PR00480] (31-48)
  IPR001506 Peptidase M12A [PR00480] (70-85)
  IPR001506 Peptidase M12A [PR00480] (107-120)
  IPR001506 Peptidase M12A [PS51864] (1-122)
  IPR024079 Metallopeptidase, catalytic domain superfamily [G3DSA:3.40.390.10] (1-123)